Protein AF-A0AA52EG24-F1 (afdb_monomer_lite)

Sequence (144 aa):
MSFKIYRQRIKFSNLRLRGKILIAVNIPLSLFLVLCIVIVTNAEAMTHWMRDVALLIGMFIFILGGLGAYFVSRSIAVPLQYICETIDRLAQGKKLVDCLGQKRGDEIGEICQALQVLNDVTLKKQALYDEELEELQALHRICR

Structure (mmCIF, N/CA/C/O backbone):
data_AF-A0AA52EG24-F1
#
_entry.id   AF-A0AA52EG24-F1
#
loop_
_atom_site.group_PDB
_atom_site.id
_atom_site.type_symbol
_atom_site.label_atom_id
_atom_site.label_alt_id
_atom_site.label_comp_id
_atom_site.label_asym_id
_atom_site.label_entity_id
_atom_site.label_seq_id
_atom_site.pdbx_PDB_ins_code
_atom_site.Cartn_x
_atom_site.Cartn_y
_atom_site.Cartn_z
_atom_site.occupancy
_atom_site.B_iso_or_equiv
_atom_site.auth_seq_id
_atom_site.auth_comp_id
_atom_site.auth_asym_id
_atom_site.auth_atom_id
_atom_site.pdbx_PDB_model_num
ATOM 1 N N . MET A 1 1 ? 58.307 18.126 -88.781 1.00 54.84 1 MET A N 1
ATOM 2 C CA . MET A 1 1 ? 57.056 17.353 -88.569 1.00 54.84 1 MET A CA 1
ATOM 3 C C . MET A 1 1 ? 56.966 16.648 -87.197 1.00 54.84 1 MET A C 1
ATOM 5 O O . MET A 1 1 ? 55.883 16.208 -86.836 1.00 54.84 1 MET A O 1
ATOM 9 N N . SER A 1 2 ? 58.031 16.606 -86.376 1.00 53.78 2 SER A N 1
ATOM 10 C CA . SER A 1 2 ? 58.062 15.833 -85.110 1.00 53.78 2 SER A CA 1
ATOM 11 C C . SER A 1 2 ? 57.432 16.493 -83.869 1.00 53.78 2 SER A C 1
ATOM 13 O O . SER A 1 2 ? 57.040 15.792 -82.939 1.00 53.78 2 SER A O 1
ATOM 15 N N . PHE A 1 3 ? 57.267 17.821 -83.832 1.00 58.88 3 PHE A N 1
ATOM 16 C CA . PHE A 1 3 ? 56.798 18.523 -82.620 1.00 58.88 3 PHE A CA 1
ATOM 17 C C . PHE A 1 3 ? 55.305 18.292 -82.297 1.00 58.88 3 PHE A C 1
ATOM 19 O O . PHE A 1 3 ? 54.904 18.262 -81.132 1.00 58.88 3 PHE A O 1
ATOM 26 N N . LYS A 1 4 ? 54.464 18.066 -83.321 1.00 57.84 4 LYS A N 1
ATOM 27 C CA . LYS A 1 4 ? 53.015 17.815 -83.158 1.00 57.84 4 LYS A CA 1
ATOM 28 C C . LYS A 1 4 ? 52.725 16.481 -82.452 1.00 57.84 4 LYS A C 1
ATOM 30 O O . LYS A 1 4 ? 51.786 16.403 -81.661 1.00 57.84 4 LYS A O 1
ATOM 35 N N . ILE A 1 5 ? 53.559 15.466 -82.689 1.00 60.66 5 ILE A N 1
ATOM 36 C CA . ILE A 1 5 ? 53.405 14.110 -82.137 1.00 60.66 5 ILE A CA 1
ATOM 37 C C . ILE A 1 5 ? 53.703 14.099 -80.631 1.00 60.66 5 ILE A C 1
ATOM 39 O O . ILE A 1 5 ? 52.978 13.475 -79.856 1.00 60.66 5 ILE A O 1
ATOM 43 N N . TYR A 1 6 ? 54.721 14.844 -80.189 1.00 60.62 6 TYR A N 1
ATOM 44 C CA . TYR A 1 6 ? 55.077 14.922 -78.769 1.00 60.62 6 TYR A CA 1
ATOM 45 C C . TYR A 1 6 ? 53.984 15.626 -77.949 1.00 60.62 6 TYR A C 1
ATOM 47 O O . TYR A 1 6 ? 53.567 15.139 -76.896 1.00 60.62 6 TYR A O 1
ATOM 55 N N . ARG A 1 7 ? 53.428 16.723 -78.484 1.00 60.88 7 ARG A N 1
ATOM 56 C CA . ARG A 1 7 ? 52.338 17.475 -77.842 1.00 60.88 7 ARG A CA 1
ATOM 57 C C . ARG A 1 7 ? 51.046 16.658 -77.721 1.00 60.88 7 ARG A C 1
ATOM 59 O O . ARG A 1 7 ? 50.379 16.738 -76.690 1.00 60.88 7 ARG A O 1
ATOM 66 N N . GLN A 1 8 ? 50.704 15.852 -78.732 1.00 60.25 8 GLN A N 1
ATOM 67 C CA . GLN A 1 8 ? 49.558 14.935 -78.655 1.00 60.25 8 GLN A CA 1
ATOM 68 C C . GLN A 1 8 ? 49.756 13.858 -77.579 1.00 60.25 8 GLN A C 1
ATOM 70 O O . GLN A 1 8 ? 48.825 13.591 -76.818 1.00 60.25 8 GLN A O 1
ATOM 75 N N . ARG A 1 9 ? 50.965 13.289 -77.460 1.00 60.00 9 ARG A N 1
ATOM 76 C CA . ARG A 1 9 ? 51.268 12.235 -76.477 1.00 60.00 9 ARG A CA 1
ATOM 77 C C . ARG A 1 9 ? 51.206 12.742 -75.028 1.00 60.00 9 ARG A C 1
ATOM 79 O O . ARG A 1 9 ? 50.628 12.061 -74.186 1.00 60.00 9 ARG A O 1
ATOM 86 N N . ILE A 1 10 ? 51.707 13.954 -74.755 1.00 61.41 10 ILE A N 1
ATOM 87 C CA . ILE A 1 10 ? 51.620 14.608 -73.430 1.00 61.41 10 ILE A CA 1
ATOM 88 C C . ILE A 1 10 ? 50.165 14.939 -73.053 1.00 61.41 10 ILE A C 1
ATOM 90 O O . ILE A 1 10 ? 49.776 14.833 -71.888 1.00 61.41 10 ILE A O 1
ATOM 94 N N . LYS A 1 11 ? 49.333 15.336 -74.025 1.00 60.62 11 LYS A N 1
ATOM 95 C CA . LYS A 1 11 ? 47.909 15.621 -73.782 1.00 60.62 11 LYS A CA 1
ATOM 96 C C . LYS A 1 11 ? 47.129 14.333 -73.478 1.00 60.62 11 LYS A C 1
ATOM 98 O O . LYS A 1 11 ? 46.307 14.327 -72.566 1.00 60.62 11 LYS A O 1
ATOM 103 N N . PHE A 1 12 ? 47.441 13.236 -74.177 1.00 60.88 12 PHE A N 1
ATOM 104 C CA . PHE A 1 12 ? 46.858 11.910 -73.932 1.00 60.88 12 PHE A CA 1
ATOM 105 C C . PHE A 1 12 ? 47.292 11.302 -72.590 1.00 60.88 12 PHE A C 1
ATOM 107 O O . PHE A 1 12 ? 46.459 10.732 -71.886 1.00 60.88 12 PHE A O 1
ATOM 114 N N . SER A 1 13 ? 48.567 11.438 -72.204 1.00 63.53 13 SER A N 1
ATOM 115 C CA . SER A 1 13 ? 49.063 10.924 -70.920 1.00 63.53 13 SER A CA 1
ATOM 116 C C . SER A 1 13 ? 48.457 11.672 -69.731 1.00 63.53 13 SER A C 1
ATOM 118 O O . SER A 1 13 ? 48.005 11.026 -68.789 1.00 63.53 13 SER A O 1
ATOM 120 N N . ASN A 1 14 ? 48.343 13.004 -69.805 1.00 66.38 14 ASN A N 1
ATOM 121 C CA . ASN A 1 14 ? 47.664 13.807 -68.783 1.00 66.38 14 ASN A CA 1
ATOM 122 C C . ASN A 1 14 ? 46.173 13.470 -68.659 1.00 66.38 14 ASN A C 1
ATOM 124 O O . ASN A 1 14 ? 45.652 13.426 -67.547 1.00 66.38 14 ASN A O 1
ATOM 128 N N . LEU A 1 15 ? 45.480 13.202 -69.772 1.00 71.50 15 LEU A N 1
ATOM 129 C CA . LEU A 1 15 ? 44.062 12.830 -69.745 1.00 71.50 15 LEU A CA 1
ATOM 130 C C . LEU A 1 15 ? 43.848 11.452 -69.091 1.00 71.50 15 LEU A C 1
ATOM 132 O O . LEU A 1 15 ? 42.946 11.287 -68.272 1.00 71.50 15 LEU A O 1
ATOM 136 N N . ARG A 1 16 ? 44.733 10.486 -69.373 1.00 73.19 16 ARG A N 1
ATOM 137 C CA . ARG A 1 16 ? 44.738 9.161 -68.724 1.00 73.19 16 ARG A CA 1
ATOM 138 C C . ARG A 1 16 ? 45.104 9.238 -67.239 1.00 73.19 16 ARG A C 1
ATOM 140 O O . ARG A 1 16 ? 44.526 8.511 -66.437 1.00 73.19 16 ARG A O 1
ATOM 147 N N . LEU A 1 17 ? 46.050 10.106 -66.876 1.00 76.44 17 LEU A N 1
ATOM 148 C CA . LEU A 1 17 ? 46.485 10.314 -65.493 1.00 76.44 17 LEU A CA 1
ATOM 149 C C . LEU A 1 17 ? 45.386 10.992 -64.663 1.00 76.44 17 LEU A C 1
ATOM 151 O O . LEU A 1 17 ? 45.087 10.532 -63.566 1.00 76.44 17 LEU A O 1
ATOM 155 N N . ARG A 1 18 ? 44.710 12.003 -65.224 1.00 75.44 18 ARG A N 1
ATOM 156 C CA . ARG A 1 18 ? 43.539 12.647 -64.608 1.00 75.44 18 ARG A CA 1
ATOM 157 C C . ARG A 1 18 ? 42.386 11.674 -64.386 1.00 75.44 18 ARG A C 1
ATOM 159 O O . ARG A 1 18 ? 41.823 11.678 -63.301 1.00 75.44 18 ARG A O 1
ATOM 166 N N . GLY A 1 19 ? 42.082 10.809 -65.356 1.00 77.75 19 GLY A N 1
ATOM 167 C CA . GLY A 1 19 ? 41.065 9.765 -65.189 1.00 77.75 19 GLY A CA 1
ATOM 168 C C . GLY A 1 19 ? 41.405 8.778 -64.068 1.00 77.75 19 GLY A C 1
ATOM 169 O O . GLY A 1 19 ? 40.556 8.476 -63.237 1.00 77.75 19 GLY A O 1
ATOM 170 N N . LYS A 1 20 ? 42.666 8.332 -63.981 1.00 77.81 20 LYS A N 1
ATOM 171 C CA . LYS A 1 20 ? 43.121 7.439 -62.902 1.00 77.81 20 LYS A CA 1
ATOM 172 C C . LYS A 1 20 ? 43.068 8.098 -61.524 1.00 77.81 20 LYS A C 1
ATOM 174 O O . LYS A 1 20 ? 42.638 7.446 -60.584 1.00 77.81 20 LYS A O 1
ATOM 179 N N . ILE A 1 21 ? 43.458 9.369 -61.408 1.00 79.06 21 ILE A N 1
ATOM 180 C CA . ILE A 1 21 ? 43.386 10.126 -60.146 1.00 79.06 21 ILE A CA 1
ATOM 181 C C . ILE A 1 21 ? 41.926 10.350 -59.736 1.00 79.06 21 ILE A C 1
ATOM 183 O O . ILE A 1 21 ? 41.581 10.133 -58.579 1.00 79.06 21 ILE A O 1
ATOM 187 N N . LEU A 1 22 ? 41.057 10.721 -60.683 1.00 78.12 22 LEU A N 1
ATOM 188 C CA . LEU A 1 22 ? 39.632 10.926 -60.423 1.00 78.12 22 LEU A CA 1
ATOM 189 C C . LEU A 1 22 ? 38.983 9.647 -59.877 1.00 78.12 22 LEU A C 1
ATOM 191 O O . LEU A 1 22 ? 38.264 9.696 -58.887 1.00 78.12 22 LEU A O 1
ATOM 195 N N . ILE A 1 23 ? 39.294 8.496 -60.478 1.00 82.94 23 ILE A N 1
ATOM 196 C CA . ILE A 1 23 ? 38.816 7.184 -60.027 1.00 82.94 23 ILE A CA 1
ATOM 197 C C . ILE A 1 23 ? 39.427 6.819 -58.664 1.00 82.94 23 ILE A C 1
ATOM 199 O O . ILE A 1 23 ? 38.702 6.414 -57.760 1.00 82.94 23 ILE A O 1
ATOM 203 N N . ALA A 1 24 ? 40.738 7.009 -58.490 1.00 83.00 24 ALA A N 1
ATOM 204 C CA . ALA A 1 24 ? 41.454 6.670 -57.260 1.00 83.00 24 ALA A CA 1
ATOM 205 C C . ALA A 1 24 ? 41.027 7.503 -56.044 1.00 83.00 24 ALA A C 1
ATOM 207 O O . ALA A 1 24 ? 41.223 7.047 -54.927 1.00 83.00 24 ALA A O 1
ATOM 208 N N . VAL A 1 25 ? 40.449 8.691 -56.242 1.00 89.12 25 VAL A N 1
ATOM 209 C CA . VAL A 1 25 ? 39.914 9.533 -55.158 1.00 89.12 25 VAL A CA 1
ATOM 210 C C . VAL A 1 25 ? 38.408 9.331 -54.985 1.00 89.12 25 VAL A C 1
ATOM 212 O O . VAL A 1 25 ? 37.933 9.190 -53.862 1.00 89.12 25 VAL A O 1
ATOM 215 N N . ASN A 1 26 ? 37.643 9.269 -56.079 1.00 86.06 26 ASN A N 1
ATOM 216 C CA . ASN A 1 26 ? 36.185 9.177 -56.008 1.00 86.06 26 ASN A CA 1
ATOM 217 C C . ASN A 1 26 ? 35.700 7.804 -55.516 1.00 86.06 26 ASN A C 1
ATOM 219 O O . ASN A 1 26 ? 34.743 7.735 -54.750 1.00 86.06 26 ASN A O 1
ATOM 223 N N . ILE A 1 27 ? 36.373 6.711 -55.906 1.00 88.75 27 ILE A N 1
ATOM 224 C CA . ILE A 1 27 ? 36.023 5.364 -55.430 1.00 88.75 27 ILE A CA 1
ATOM 225 C C . ILE A 1 27 ? 36.149 5.258 -53.902 1.00 88.75 27 ILE A C 1
ATOM 227 O O . ILE A 1 27 ? 35.134 4.955 -53.275 1.00 88.75 27 ILE A O 1
ATOM 231 N N . PRO A 1 28 ? 37.308 5.526 -53.265 1.00 92.75 28 PRO A N 1
ATOM 232 C CA . PRO A 1 28 ? 37.407 5.395 -51.814 1.00 92.75 28 PRO A CA 1
ATOM 233 C C . PRO A 1 28 ? 36.518 6.397 -51.080 1.00 92.75 28 PRO A C 1
ATOM 235 O O . PRO A 1 28 ? 35.950 6.039 -50.054 1.00 92.75 28 PRO A O 1
ATOM 238 N N . LEU A 1 29 ? 36.335 7.612 -51.612 1.00 91.25 29 LEU A N 1
ATOM 239 C CA . LEU A 1 29 ? 35.447 8.600 -51.003 1.00 91.25 29 LEU A CA 1
ATOM 240 C C . LEU A 1 29 ? 33.991 8.122 -51.010 1.00 91.25 29 LEU A C 1
ATOM 242 O O . LEU A 1 29 ? 33.334 8.178 -49.977 1.00 91.25 29 LEU A O 1
ATOM 246 N N . SER A 1 30 ? 33.499 7.603 -52.140 1.00 88.88 30 SER A N 1
ATOM 247 C CA . SER A 1 30 ? 32.136 7.064 -52.239 1.00 88.88 30 SER A CA 1
ATOM 248 C C . SER A 1 30 ? 31.928 5.837 -51.345 1.00 88.88 30 SER A C 1
ATOM 250 O O . SER A 1 30 ? 30.898 5.728 -50.686 1.00 88.88 30 SER A O 1
ATOM 252 N N . LEU A 1 31 ? 32.928 4.955 -51.255 1.00 91.50 31 LEU A N 1
ATOM 253 C CA . LEU A 1 31 ? 32.876 3.750 -50.428 1.00 91.50 31 LEU A CA 1
ATOM 254 C C . LEU A 1 31 ? 32.885 4.099 -48.934 1.00 91.50 31 LEU A C 1
ATOM 256 O O . LEU A 1 31 ? 32.105 3.538 -48.168 1.00 91.50 31 LEU A O 1
ATOM 260 N N . PHE A 1 32 ? 33.699 5.079 -48.536 1.00 92.38 32 PHE A N 1
ATOM 261 C CA . PHE A 1 32 ? 33.693 5.640 -47.186 1.00 92.38 32 PHE A CA 1
ATOM 262 C C . PHE A 1 32 ? 32.342 6.280 -46.843 1.00 92.38 32 PHE A C 1
ATOM 264 O O . PHE A 1 32 ? 31.811 6.045 -45.763 1.00 92.38 32 PHE A O 1
ATOM 271 N N . LEU A 1 33 ? 31.746 7.026 -47.776 1.00 92.19 33 LEU A N 1
ATOM 272 C CA . LEU A 1 33 ? 30.448 7.675 -47.580 1.00 92.19 33 LEU A CA 1
ATOM 273 C C . LEU A 1 33 ? 29.328 6.643 -47.367 1.00 92.19 33 LEU A C 1
ATOM 275 O O . LEU A 1 33 ? 28.546 6.768 -46.426 1.00 92.19 33 LEU A O 1
ATOM 279 N N . VAL A 1 34 ? 29.294 5.584 -48.183 1.00 92.94 34 VAL A N 1
ATOM 280 C CA . VAL A 1 34 ? 28.346 4.468 -48.017 1.00 92.94 34 VAL A CA 1
ATOM 281 C C . VAL A 1 34 ? 28.561 3.764 -46.677 1.00 92.94 34 VAL A C 1
ATOM 283 O O . VAL A 1 34 ? 27.594 3.524 -45.957 1.00 92.94 34 VAL A O 1
ATOM 286 N N . LEU A 1 35 ? 29.814 3.486 -46.305 1.00 90.44 35 LEU A N 1
ATOM 287 C CA . LEU A 1 35 ? 30.141 2.880 -45.014 1.00 90.44 35 LEU A CA 1
ATOM 288 C C . LEU A 1 35 ? 29.661 3.752 -43.842 1.00 90.44 35 LEU A C 1
ATOM 290 O O . LEU A 1 35 ? 29.038 3.234 -42.919 1.00 90.44 35 LEU A O 1
ATOM 294 N N . CYS A 1 36 ? 29.889 5.067 -43.891 1.00 88.12 36 CYS A N 1
ATOM 295 C CA . CYS A 1 36 ? 29.414 6.004 -42.873 1.00 88.12 36 CYS A CA 1
ATOM 296 C C . CYS A 1 36 ? 27.886 5.994 -42.742 1.00 88.12 36 CYS A C 1
ATOM 298 O O . CYS A 1 36 ? 27.383 5.923 -41.624 1.00 88.12 36 CYS A O 1
ATOM 300 N N . ILE A 1 37 ? 27.147 6.017 -43.857 1.00 88.50 37 ILE A N 1
ATOM 301 C CA . ILE A 1 37 ? 25.675 5.961 -43.838 1.00 88.50 37 ILE A CA 1
ATOM 302 C C . ILE A 1 37 ? 25.194 4.654 -43.193 1.00 88.50 37 ILE A C 1
ATOM 304 O O . ILE A 1 37 ? 24.307 4.673 -42.338 1.00 88.50 37 ILE A O 1
ATOM 308 N N . VAL A 1 38 ? 25.800 3.520 -43.555 1.00 87.12 38 VAL A N 1
ATOM 309 C CA . VAL A 1 38 ? 25.463 2.213 -42.969 1.00 87.12 38 VAL A CA 1
ATOM 310 C C . VAL A 1 38 ? 25.752 2.196 -41.465 1.00 87.12 38 VAL A C 1
ATOM 312 O O . VAL A 1 38 ? 24.930 1.717 -40.691 1.00 87.12 38 VAL A O 1
ATOM 315 N N . ILE A 1 39 ? 26.880 2.743 -41.011 1.00 84.25 39 ILE A N 1
ATOM 316 C CA . ILE A 1 39 ? 27.214 2.780 -39.578 1.00 84.25 39 ILE A CA 1
ATOM 317 C C . ILE A 1 39 ? 26.214 3.647 -38.794 1.00 84.25 39 ILE A C 1
ATOM 319 O O . ILE A 1 39 ? 25.713 3.207 -37.760 1.00 84.25 39 ILE A O 1
ATOM 323 N N . VAL A 1 40 ? 25.893 4.848 -39.289 1.00 84.38 40 VAL A N 1
ATOM 324 C CA . VAL A 1 40 ? 24.986 5.790 -38.605 1.00 84.38 40 VAL A CA 1
ATOM 325 C C . VAL A 1 40 ? 23.560 5.236 -38.521 1.00 84.38 40 VAL A C 1
ATOM 327 O O . VAL A 1 40 ? 22.965 5.242 -37.447 1.00 84.38 40 VAL A O 1
ATOM 330 N N . THR A 1 41 ? 23.033 4.676 -39.613 1.00 81.00 41 THR A N 1
ATOM 331 C CA . THR A 1 41 ? 21.670 4.107 -39.641 1.00 81.00 41 THR A CA 1
ATOM 332 C C . THR A 1 41 ? 21.492 2.927 -38.680 1.00 81.00 41 THR A C 1
ATOM 334 O O . THR A 1 41 ? 20.476 2.837 -37.991 1.00 81.00 41 THR A O 1
ATOM 337 N N . ASN A 1 42 ? 22.491 2.043 -38.577 1.00 77.62 42 ASN A N 1
ATOM 338 C CA . ASN A 1 42 ? 22.461 0.924 -37.630 1.00 77.62 42 ASN A CA 1
ATOM 339 C C . ASN A 1 42 ? 22.528 1.392 -36.167 1.00 77.62 42 ASN A C 1
ATOM 341 O O . ASN A 1 42 ? 21.889 0.793 -35.299 1.00 77.62 42 ASN A O 1
ATOM 345 N N . ALA A 1 43 ? 23.285 2.458 -35.890 1.00 75.50 43 ALA A N 1
ATOM 346 C CA . ALA A 1 43 ? 23.394 3.024 -34.550 1.00 75.50 43 ALA A CA 1
ATOM 347 C C . ALA A 1 43 ? 22.065 3.637 -34.077 1.00 75.50 43 ALA A C 1
ATOM 349 O O . ALA A 1 43 ? 21.628 3.362 -32.959 1.00 75.50 43 ALA A O 1
ATOM 350 N N . GLU A 1 44 ? 21.385 4.404 -34.933 1.00 74.31 44 GLU A N 1
ATOM 351 C CA . GLU A 1 44 ? 20.083 5.000 -34.603 1.00 74.31 44 GLU A CA 1
ATOM 352 C C . GLU A 1 44 ? 19.018 3.926 -34.367 1.00 74.31 44 GLU A C 1
ATOM 354 O O . GLU A 1 44 ? 18.359 3.927 -33.322 1.00 74.31 44 GLU A O 1
ATOM 359 N N . ALA A 1 45 ? 18.911 2.944 -35.270 1.00 71.25 45 ALA A N 1
ATOM 360 C CA . ALA A 1 45 ? 17.966 1.840 -35.126 1.00 71.25 45 ALA A CA 1
ATOM 361 C C . ALA A 1 45 ? 18.129 1.120 -33.777 1.00 71.25 45 ALA A C 1
ATOM 363 O O . ALA A 1 45 ? 17.143 0.899 -33.074 1.00 71.25 45 ALA A O 1
ATOM 364 N N . MET A 1 46 ? 19.368 0.825 -33.371 1.00 71.62 46 MET A N 1
ATOM 365 C CA . MET A 1 46 ? 19.660 0.171 -32.092 1.00 71.62 46 MET A CA 1
ATOM 366 C C . MET A 1 46 ? 19.146 0.985 -30.894 1.00 71.62 46 MET A C 1
ATOM 368 O O . MET A 1 46 ? 18.549 0.428 -29.972 1.00 71.62 46 MET A O 1
ATOM 372 N N . THR A 1 47 ? 19.322 2.309 -30.914 1.00 77.25 47 THR A N 1
ATOM 373 C CA . THR A 1 47 ? 18.890 3.166 -29.798 1.00 77.25 47 THR A CA 1
ATOM 374 C C . THR A 1 47 ? 17.373 3.239 -29.639 1.00 77.25 47 THR A C 1
ATOM 376 O O . THR A 1 47 ? 16.885 3.228 -28.508 1.00 77.25 47 THR A O 1
ATOM 379 N N . HIS A 1 48 ? 16.616 3.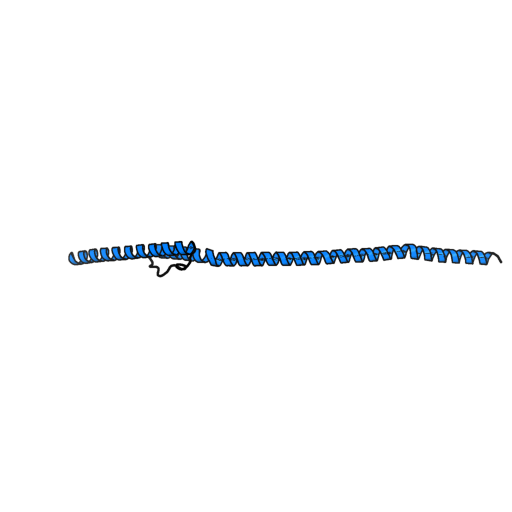255 -30.739 1.00 79.25 48 HIS A N 1
ATOM 380 C CA . HIS A 1 48 ? 15.153 3.279 -30.684 1.00 79.25 48 HIS A CA 1
ATOM 381 C C . HIS A 1 48 ? 14.584 1.989 -30.082 1.00 79.25 48 HIS A C 1
ATOM 383 O O . HIS A 1 48 ? 13.772 2.059 -29.160 1.00 79.25 48 HIS A O 1
ATOM 389 N N . TRP A 1 49 ? 15.089 0.822 -30.498 1.00 80.94 49 TRP A N 1
ATOM 390 C CA . TRP A 1 49 ? 14.666 -0.465 -29.934 1.00 80.94 49 TRP A CA 1
ATOM 391 C C . TRP A 1 49 ? 14.973 -0.577 -28.439 1.00 80.94 49 TRP A C 1
ATOM 393 O O . TRP A 1 49 ? 14.117 -0.995 -27.661 1.00 80.94 49 TRP A O 1
ATOM 403 N N . MET A 1 50 ? 16.172 -0.164 -28.017 1.00 84.38 50 MET A N 1
ATOM 404 C CA . MET A 1 50 ? 16.552 -0.187 -26.601 1.00 84.38 50 MET A CA 1
ATOM 405 C C . MET A 1 50 ? 15.683 0.755 -25.763 1.00 84.38 50 MET A C 1
ATOM 407 O O . MET A 1 50 ? 15.264 0.387 -24.664 1.00 84.38 50 MET A O 1
ATOM 411 N N . ARG A 1 51 ? 15.379 1.952 -26.282 1.00 88.56 51 ARG A N 1
ATOM 412 C CA . ARG A 1 51 ? 14.510 2.923 -25.607 1.00 88.56 51 ARG A CA 1
ATOM 413 C C . ARG A 1 51 ? 13.094 2.384 -25.443 1.00 88.56 51 ARG A C 1
ATOM 415 O O . ARG A 1 51 ? 12.547 2.458 -24.347 1.00 88.56 51 ARG A O 1
ATOM 422 N N . ASP A 1 52 ? 12.510 1.846 -26.506 1.00 88.44 52 ASP A N 1
ATOM 423 C CA . ASP A 1 52 ? 11.117 1.404 -26.489 1.00 88.44 52 ASP A CA 1
ATOM 424 C C . ASP A 1 52 ? 10.943 0.168 -25.589 1.00 88.44 52 ASP A C 1
ATOM 426 O O . ASP A 1 52 ? 9.996 0.105 -24.804 1.00 88.44 52 ASP A O 1
ATOM 430 N N . VAL A 1 53 ? 11.913 -0.757 -25.585 1.00 92.62 53 VAL A N 1
ATOM 431 C CA . VAL A 1 53 ? 11.941 -1.883 -24.634 1.00 92.62 53 VAL A CA 1
ATOM 432 C C . VAL A 1 53 ? 12.089 -1.395 -23.190 1.00 92.62 53 VAL A C 1
ATOM 434 O O . VAL A 1 53 ? 11.360 -1.860 -22.314 1.00 92.62 53 VAL A O 1
ATOM 437 N N . ALA A 1 54 ? 12.980 -0.435 -22.922 1.00 93.62 54 ALA A N 1
ATOM 438 C CA . ALA A 1 54 ? 13.145 0.126 -21.581 1.00 93.62 54 ALA A CA 1
ATOM 439 C C . ALA A 1 54 ? 11.866 0.822 -21.081 1.00 93.62 54 ALA A C 1
ATOM 441 O O . ALA A 1 54 ? 11.489 0.651 -19.921 1.00 93.62 54 ALA A O 1
ATOM 442 N N . LEU A 1 55 ? 11.167 1.557 -21.954 1.00 96.00 55 LEU A N 1
ATOM 443 C CA . LEU A 1 55 ? 9.885 2.188 -21.633 1.00 96.00 55 LEU A CA 1
ATOM 444 C C . LEU A 1 55 ? 8.793 1.154 -21.349 1.00 96.00 55 LEU A C 1
ATOM 446 O O . LEU A 1 55 ? 8.055 1.313 -20.379 1.00 96.00 55 LEU A O 1
ATOM 450 N N . LEU A 1 56 ? 8.713 0.080 -22.139 1.00 96.31 56 LEU A N 1
ATOM 451 C CA . LEU A 1 56 ? 7.755 -1.004 -21.905 1.00 96.31 56 LEU A CA 1
ATOM 452 C C . LEU A 1 56 ? 8.005 -1.705 -20.567 1.00 96.31 56 LEU A C 1
ATOM 454 O O . LEU A 1 56 ? 7.063 -1.921 -19.806 1.00 96.31 56 LEU A O 1
ATOM 458 N N . ILE A 1 57 ? 9.265 -2.009 -20.246 1.00 97.31 57 ILE A N 1
ATOM 459 C CA . ILE A 1 57 ? 9.635 -2.613 -18.958 1.00 97.31 57 ILE A CA 1
ATOM 460 C C . ILE A 1 57 ? 9.305 -1.658 -17.805 1.00 97.31 57 ILE A C 1
ATOM 462 O O . ILE A 1 57 ? 8.691 -2.071 -16.821 1.00 97.31 57 ILE A O 1
ATOM 466 N N . GLY A 1 58 ? 9.664 -0.378 -17.929 1.00 96.81 58 GLY A N 1
ATOM 467 C CA . GLY A 1 58 ? 9.364 0.632 -16.914 1.00 96.81 58 GLY A CA 1
ATOM 468 C C . GLY A 1 58 ? 7.861 0.788 -16.676 1.00 96.81 58 GLY A C 1
ATOM 469 O O . GLY A 1 58 ? 7.412 0.778 -15.530 1.00 96.81 58 GLY A O 1
ATOM 470 N N . MET A 1 59 ? 7.072 0.855 -17.750 1.00 97.69 59 MET A N 1
ATOM 471 C CA . MET A 1 59 ? 5.612 0.922 -17.681 1.00 97.69 59 MET A CA 1
ATOM 472 C C . MET A 1 59 ? 5.023 -0.330 -17.026 1.00 97.69 59 MET A C 1
ATOM 474 O O . MET A 1 59 ? 4.142 -0.221 -16.175 1.00 97.69 59 MET A O 1
ATOM 478 N N . PHE A 1 60 ? 5.532 -1.513 -17.372 1.00 97.44 60 PHE A N 1
ATOM 479 C CA . PHE A 1 60 ? 5.095 -2.771 -16.778 1.00 97.44 60 PHE A CA 1
ATOM 480 C C . PHE A 1 60 ? 5.349 -2.811 -15.265 1.00 97.44 60 PHE A C 1
ATOM 482 O O . PHE A 1 60 ? 4.432 -3.101 -14.496 1.00 97.44 60 PHE A O 1
ATOM 489 N N . ILE A 1 61 ? 6.556 -2.443 -14.822 1.00 98.00 61 ILE A N 1
ATOM 490 C CA . ILE A 1 61 ? 6.902 -2.372 -13.394 1.00 98.00 61 ILE A CA 1
ATOM 491 C C . ILE A 1 61 ? 6.024 -1.345 -12.674 1.00 98.00 61 ILE A C 1
ATOM 493 O O . ILE A 1 61 ? 5.535 -1.622 -11.580 1.00 98.00 61 ILE A O 1
ATOM 497 N N . PHE A 1 62 ? 5.787 -0.182 -13.283 1.00 97.50 62 PHE A N 1
ATOM 498 C CA . PHE A 1 62 ? 4.945 0.858 -12.695 1.00 97.50 62 PHE A CA 1
ATOM 499 C C . PHE A 1 62 ? 3.501 0.382 -12.495 1.00 97.50 62 PHE A C 1
ATOM 501 O O . PHE A 1 62 ? 2.931 0.573 -11.421 1.00 97.50 62 PHE A O 1
ATOM 508 N N . ILE A 1 63 ? 2.926 -0.291 -13.496 1.00 97.69 63 ILE A N 1
ATOM 509 C CA . ILE A 1 63 ? 1.575 -0.859 -13.409 1.00 97.69 63 ILE A CA 1
ATOM 510 C C . ILE A 1 63 ? 1.513 -1.934 -12.324 1.00 97.69 63 ILE A C 1
ATOM 512 O O . ILE A 1 63 ? 0.604 -1.902 -11.497 1.00 97.69 63 ILE A O 1
ATOM 516 N N . LEU A 1 64 ? 2.476 -2.860 -12.286 1.00 97.19 64 LEU A N 1
ATOM 517 C CA . LEU A 1 64 ? 2.510 -3.906 -11.262 1.00 97.19 64 LEU A CA 1
ATOM 518 C C . LEU A 1 64 ? 2.672 -3.330 -9.853 1.00 97.19 64 LEU A C 1
ATOM 520 O O . LEU A 1 64 ? 1.967 -3.752 -8.938 1.00 97.19 64 LEU A O 1
ATOM 524 N N . GLY A 1 65 ? 3.554 -2.345 -9.682 1.00 97.06 65 GLY A N 1
ATOM 525 C CA . GLY A 1 65 ? 3.747 -1.652 -8.411 1.00 97.06 65 GLY A CA 1
ATOM 526 C C . GLY A 1 65 ? 2.486 -0.914 -7.964 1.00 97.06 65 GLY A C 1
ATOM 527 O O . GLY A 1 65 ? 2.064 -1.055 -6.817 1.00 97.06 65 GLY A O 1
ATOM 528 N N . GLY A 1 66 ? 1.8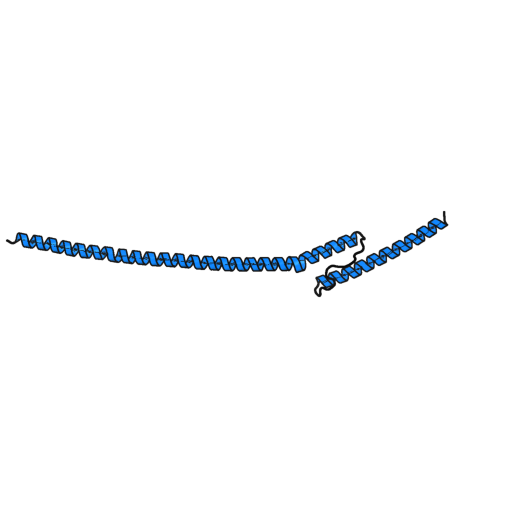38 -0.188 -8.879 1.00 96.50 66 GLY A N 1
ATOM 529 C CA . GLY A 1 66 ? 0.577 0.503 -8.612 1.00 96.50 66 GLY A CA 1
ATOM 530 C C . GLY A 1 66 ? -0.556 -0.458 -8.252 1.00 96.50 66 GLY A C 1
ATOM 531 O O . GLY A 1 66 ? -1.291 -0.214 -7.295 1.00 96.50 66 GLY A O 1
ATOM 532 N N . LEU A 1 67 ? -0.665 -1.583 -8.963 1.00 96.69 67 LEU A N 1
ATOM 533 C CA . LEU A 1 67 ? -1.664 -2.610 -8.684 1.00 96.69 67 LEU A CA 1
ATOM 534 C C . LEU A 1 67 ? -1.412 -3.269 -7.321 1.00 96.69 67 LEU A C 1
ATOM 536 O O . LEU A 1 67 ? -2.340 -3.391 -6.524 1.00 96.69 67 LEU A O 1
ATOM 540 N N . GLY A 1 68 ? -0.161 -3.623 -7.015 1.00 96.19 68 GLY A N 1
ATOM 541 C CA . GLY A 1 68 ? 0.226 -4.164 -5.711 1.00 96.19 68 GLY A CA 1
ATOM 542 C C . GLY A 1 68 ? -0.089 -3.201 -4.565 1.00 96.19 68 GLY A C 1
ATOM 543 O O . GLY A 1 68 ? -0.725 -3.592 -3.586 1.00 96.19 68 GLY A O 1
ATOM 544 N N . ALA A 1 69 ? 0.267 -1.922 -4.713 1.00 94.81 69 ALA A N 1
ATOM 545 C CA . ALA A 1 69 ? -0.053 -0.886 -3.733 1.00 94.81 69 ALA A CA 1
ATOM 546 C C . ALA A 1 69 ? -1.570 -0.722 -3.539 1.00 94.81 69 ALA A C 1
ATOM 548 O O . ALA A 1 69 ? -2.046 -0.634 -2.405 1.00 94.81 69 ALA A O 1
ATOM 549 N N . TYR A 1 70 ? -2.342 -0.739 -4.629 1.00 95.88 70 TYR A N 1
ATOM 550 C CA . TYR A 1 70 ? -3.802 -0.683 -4.580 1.00 95.88 70 TYR A CA 1
ATOM 551 C C . TYR A 1 70 ? -4.398 -1.878 -3.820 1.00 95.88 70 TYR A C 1
ATOM 553 O O . TYR A 1 70 ? -5.246 -1.693 -2.942 1.00 95.88 70 TYR A O 1
ATOM 561 N N . PHE A 1 71 ? -3.922 -3.095 -4.100 1.00 95.31 71 PHE A N 1
ATOM 562 C CA . PHE A 1 71 ? -4.374 -4.304 -3.410 1.00 95.31 71 PHE A CA 1
ATOM 563 C C . PHE A 1 71 ? -4.048 -4.279 -1.918 1.00 95.31 71 PHE A C 1
ATOM 565 O O . PHE A 1 71 ? -4.936 -4.561 -1.114 1.00 95.31 71 PHE A O 1
ATOM 572 N N . VAL A 1 72 ? -2.821 -3.917 -1.535 1.00 93.06 72 VAL A N 1
ATOM 573 C CA . VAL A 1 72 ? -2.411 -3.842 -0.122 1.00 93.06 72 VAL A CA 1
ATOM 574 C C . VAL A 1 72 ? -3.220 -2.783 0.623 1.00 93.06 72 VAL A C 1
ATOM 576 O O . VAL A 1 72 ? -3.755 -3.058 1.700 1.00 93.06 72 VAL A O 1
ATOM 579 N N . SER A 1 73 ? -3.372 -1.598 0.030 1.00 91.81 73 SER A N 1
ATOM 580 C CA . SER A 1 73 ? -4.145 -0.509 0.627 1.00 91.81 73 SER A CA 1
ATOM 581 C C . SER A 1 73 ? -5.585 -0.944 0.913 1.00 91.81 73 SER A C 1
ATOM 583 O O . SER A 1 73 ? -6.067 -0.829 2.041 1.00 91.81 73 SER A O 1
ATOM 585 N N . ARG A 1 74 ? -6.259 -1.549 -0.072 1.00 91.12 74 ARG A N 1
ATOM 586 C CA . ARG A 1 74 ? -7.663 -1.948 0.076 1.00 91.12 74 ARG A CA 1
ATOM 587 C C . ARG A 1 74 ? -7.860 -3.198 0.938 1.00 91.12 74 ARG A C 1
ATOM 589 O O . ARG A 1 74 ? -8.869 -3.300 1.629 1.00 91.12 74 ARG A O 1
ATOM 596 N N . SER A 1 75 ? -6.936 -4.154 0.882 1.00 87.88 75 SER A N 1
ATOM 597 C CA . SER A 1 75 ? -7.110 -5.460 1.538 1.00 87.88 75 SER A CA 1
ATOM 598 C C . SER A 1 75 ? -6.652 -5.464 2.993 1.00 87.88 75 SER A C 1
ATOM 600 O O . SER A 1 75 ? -7.160 -6.277 3.769 1.00 87.88 75 SER A O 1
ATOM 602 N N . ILE A 1 76 ? -5.721 -4.570 3.354 1.00 90.69 76 ILE A N 1
ATOM 603 C CA . ILE A 1 76 ? -5.079 -4.528 4.674 1.00 90.69 76 ILE A CA 1
ATOM 604 C C . ILE A 1 76 ? -5.246 -3.151 5.322 1.00 90.69 76 ILE A C 1
ATOM 606 O O . ILE A 1 76 ? -5.872 -3.055 6.375 1.00 90.69 76 ILE A O 1
ATOM 610 N N . ALA A 1 77 ? -4.726 -2.085 4.703 1.00 92.31 77 ALA A N 1
ATOM 611 C CA . ALA A 1 77 ? -4.640 -0.776 5.361 1.00 92.31 77 ALA A CA 1
ATOM 612 C C . ALA A 1 77 ? -6.021 -0.198 5.712 1.00 92.31 77 ALA A C 1
ATOM 614 O O . ALA A 1 77 ? -6.240 0.238 6.840 1.00 92.31 77 ALA A O 1
ATOM 615 N N . VAL A 1 78 ? -6.966 -0.257 4.770 1.00 90.69 78 VAL A N 1
ATOM 616 C CA . VAL A 1 78 ? -8.339 0.225 4.974 1.00 90.69 78 VAL A CA 1
ATOM 617 C C . VAL A 1 78 ? -9.061 -0.555 6.094 1.00 90.69 78 VAL A C 1
ATOM 619 O O . VAL A 1 78 ? -9.545 0.081 7.028 1.00 90.69 78 VAL A O 1
ATOM 622 N N . PRO A 1 79 ? -9.112 -1.903 6.089 1.00 88.50 79 PRO A N 1
ATOM 623 C CA . PRO A 1 79 ? -9.677 -2.677 7.201 1.00 88.50 79 PRO A CA 1
ATOM 624 C C . PRO A 1 79 ? -9.031 -2.400 8.562 1.00 88.50 79 PRO A C 1
ATOM 626 O O . PRO A 1 79 ? -9.744 -2.294 9.557 1.00 88.50 79 PRO A O 1
ATOM 629 N N . LEU A 1 80 ? -7.704 -2.249 8.617 1.00 90.50 80 LEU A N 1
ATOM 630 C CA . LEU A 1 80 ? -7.010 -1.923 9.866 1.00 90.50 80 LEU A CA 1
ATOM 631 C C . LEU A 1 80 ? -7.444 -0.565 10.417 1.00 90.50 80 LEU A C 1
ATOM 633 O O . LEU A 1 80 ? -7.699 -0.446 11.613 1.00 90.50 80 LEU A O 1
ATOM 637 N N . GLN A 1 81 ? -7.587 0.439 9.551 1.00 90.88 81 GLN A N 1
ATOM 638 C CA . GLN A 1 81 ? -8.073 1.752 9.961 1.00 90.88 81 GLN A CA 1
ATOM 639 C C . GLN A 1 81 ? -9.488 1.669 10.552 1.00 90.88 81 GLN A C 1
ATOM 641 O O . GLN A 1 81 ? -9.737 2.232 11.616 1.00 90.88 81 GLN A O 1
ATOM 646 N N . TYR A 1 82 ? -10.385 0.895 9.932 1.00 88.50 82 TYR A N 1
ATOM 647 C CA . TYR A 1 82 ? -11.730 0.674 10.471 1.00 88.50 82 TYR A CA 1
ATOM 648 C C . TYR A 1 82 ? -11.726 -0.024 11.835 1.00 88.50 82 TYR A C 1
ATOM 650 O O . TYR A 1 82 ? -12.531 0.328 12.699 1.00 88.50 82 TYR A O 1
ATOM 658 N N . ILE A 1 83 ? -10.838 -0.998 12.054 1.00 89.94 83 ILE A N 1
ATOM 659 C CA . ILE A 1 83 ? -10.704 -1.663 13.359 1.00 89.94 83 ILE A CA 1
ATOM 660 C C . ILE A 1 83 ? -10.247 -0.657 14.421 1.00 89.94 83 ILE A C 1
ATOM 662 O O . ILE A 1 83 ? -10.851 -0.601 15.493 1.00 89.94 83 ILE A O 1
ATOM 666 N N . CYS A 1 84 ? -9.251 0.181 14.119 1.00 90.50 84 CYS A N 1
ATOM 667 C CA . CYS A 1 84 ? -8.800 1.234 15.032 1.00 90.50 84 CYS A CA 1
ATOM 668 C C . CYS A 1 84 ? -9.935 2.207 15.389 1.00 90.50 84 CYS A C 1
ATOM 670 O O . CYS A 1 84 ? -10.189 2.449 16.566 1.00 90.50 84 CYS A O 1
ATOM 672 N N . GLU A 1 85 ? -10.686 2.689 14.395 1.00 89.50 85 GLU A N 1
ATOM 673 C CA . GLU A 1 85 ? -11.846 3.563 14.629 1.00 89.50 85 GLU A CA 1
ATOM 674 C C . GLU A 1 85 ? -12.938 2.876 15.465 1.00 89.50 85 GLU A C 1
ATOM 676 O O . GLU A 1 85 ? -13.611 3.504 16.286 1.00 89.50 85 GLU A O 1
ATOM 681 N N . THR A 1 86 ? -13.122 1.571 15.271 1.00 87.94 86 THR A N 1
ATOM 682 C CA . THR A 1 86 ? -14.087 0.768 16.030 1.00 87.94 86 THR A CA 1
ATOM 683 C C . THR A 1 86 ? -13.673 0.669 17.499 1.00 87.94 86 THR A C 1
ATOM 685 O O . THR A 1 86 ? -14.506 0.880 18.382 1.00 87.94 86 THR A O 1
ATOM 688 N N . ILE A 1 87 ? -12.388 0.433 17.773 1.00 89.44 87 ILE A N 1
ATOM 689 C CA . ILE A 1 87 ? -11.836 0.424 19.134 1.00 89.44 87 ILE A CA 1
ATOM 690 C C . ILE A 1 87 ? -11.984 1.800 19.792 1.00 89.44 87 ILE A C 1
ATOM 692 O O . ILE A 1 87 ? -12.447 1.873 20.930 1.00 89.44 87 ILE A O 1
ATOM 696 N N . ASP A 1 88 ? -11.680 2.888 19.082 1.00 90.50 88 ASP A N 1
ATOM 697 C CA . ASP A 1 88 ? -11.836 4.248 19.617 1.00 90.50 88 ASP A CA 1
ATOM 698 C C . ASP A 1 88 ? -13.290 4.546 20.003 1.00 90.50 88 ASP A C 1
ATOM 700 O O . ASP A 1 88 ? -13.571 5.134 21.052 1.00 90.50 88 ASP A O 1
ATOM 704 N N . ARG A 1 89 ? -14.251 4.101 19.187 1.00 87.88 89 ARG A N 1
ATOM 705 C CA . ARG A 1 89 ? -15.680 4.225 19.506 1.00 87.88 89 ARG A CA 1
ATOM 706 C C . ARG A 1 89 ? -16.068 3.403 20.732 1.00 87.88 89 ARG A C 1
ATOM 708 O O . ARG A 1 89 ? -16.839 3.898 21.555 1.00 87.88 89 ARG A O 1
ATOM 715 N N . LEU A 1 90 ? -15.531 2.191 20.866 1.00 87.94 90 LEU A N 1
ATOM 716 C CA . LEU A 1 90 ? -15.766 1.347 22.035 1.00 87.94 90 LEU A CA 1
ATOM 717 C C . LEU A 1 90 ? -15.189 1.982 23.307 1.00 87.94 90 LEU A C 1
ATOM 719 O O . LEU A 1 90 ? -15.857 2.004 24.339 1.00 87.94 90 LEU A O 1
ATOM 723 N N . ALA A 1 91 ? -13.994 2.570 23.221 1.00 88.06 91 ALA A N 1
ATOM 724 C CA . ALA A 1 91 ? -13.353 3.289 24.322 1.00 88.06 91 ALA A CA 1
ATOM 725 C C . ALA A 1 91 ? -14.146 4.535 24.759 1.00 88.06 91 ALA A C 1
ATOM 727 O O . ALA A 1 91 ? -14.145 4.891 25.934 1.00 88.06 91 ALA A O 1
ATOM 728 N N . GLN A 1 92 ? -14.884 5.163 23.840 1.00 88.12 92 GLN A N 1
ATOM 729 C CA . GLN A 1 92 ? -15.827 6.249 24.143 1.00 88.12 92 GLN A CA 1
ATOM 730 C C . GLN A 1 92 ? -17.145 5.760 24.777 1.00 88.12 92 GLN A C 1
ATOM 732 O O . GLN A 1 92 ? -18.061 6.559 24.968 1.00 88.12 92 GLN A O 1
ATOM 737 N N . GLY A 1 93 ? -17.279 4.462 25.069 1.00 82.94 93 GLY A N 1
ATOM 738 C CA . GLY A 1 93 ? -18.476 3.874 25.672 1.00 82.94 93 GLY A CA 1
ATOM 739 C C . GLY A 1 93 ? -19.656 3.730 24.709 1.00 82.94 93 GLY A C 1
ATOM 740 O O . GLY A 1 93 ? -20.782 3.509 25.155 1.00 82.94 93 GLY A O 1
ATOM 741 N N . LYS A 1 94 ? -19.429 3.864 23.395 1.00 82.75 94 LYS A N 1
ATOM 742 C CA . LYS A 1 94 ? -20.482 3.712 22.384 1.00 82.75 94 LYS A CA 1
ATOM 743 C C . LYS A 1 94 ? -20.665 2.238 22.037 1.00 82.75 94 LYS A C 1
ATOM 745 O O . LYS A 1 94 ? -19.716 1.575 21.626 1.00 82.75 94 LYS A O 1
ATOM 750 N N . LYS A 1 95 ? -21.912 1.766 22.100 1.00 77.94 95 LYS A N 1
ATOM 751 C CA . LYS A 1 95 ? -22.318 0.446 21.604 1.00 77.94 95 LYS A CA 1
ATOM 752 C C . LYS A 1 95 ? -21.984 0.295 20.120 1.00 77.94 95 LYS A C 1
ATOM 754 O O . LYS A 1 95 ? -22.416 1.110 19.297 1.00 77.94 95 LYS A O 1
ATOM 759 N N . LEU A 1 96 ? -21.259 -0.763 19.773 1.00 77.44 96 LEU A N 1
ATOM 760 C CA . LEU A 1 96 ? -21.006 -1.141 18.385 1.00 77.44 96 LEU A CA 1
ATOM 761 C C . LEU A 1 96 ? -22.041 -2.174 17.926 1.00 77.44 96 LEU A C 1
ATOM 763 O O . LEU A 1 96 ? -22.481 -3.009 18.716 1.00 77.44 96 LEU A O 1
ATOM 767 N N . VAL A 1 97 ? -22.449 -2.087 16.658 1.00 67.12 97 VAL A N 1
ATOM 768 C CA . VAL A 1 97 ? -23.475 -2.965 16.063 1.00 67.12 97 VAL A CA 1
ATOM 769 C C . VAL A 1 97 ? -22.847 -4.059 15.194 1.00 67.12 97 VAL A C 1
ATOM 771 O O . VAL A 1 97 ? -23.405 -5.147 15.131 1.00 67.12 97 VAL A O 1
ATOM 774 N N . ASP A 1 98 ? -21.689 -3.809 14.569 1.00 66.94 98 ASP A N 1
ATOM 775 C CA . ASP A 1 98 ? -20.972 -4.815 13.772 1.00 66.94 98 ASP A CA 1
ATOM 776 C C . ASP A 1 98 ? -19.488 -4.439 13.574 1.00 66.94 98 ASP A C 1
ATOM 778 O O . ASP A 1 98 ? -19.168 -3.253 13.423 1.00 66.94 98 ASP A O 1
ATOM 782 N N . CYS A 1 99 ? -18.596 -5.436 13.549 1.00 72.88 99 CYS A N 1
ATOM 783 C CA . CYS A 1 99 ? -17.193 -5.272 13.154 1.00 72.88 99 CYS A CA 1
ATOM 784 C C . CYS A 1 99 ? -17.039 -5.567 11.660 1.00 72.88 99 CYS A C 1
ATOM 786 O O . CYS A 1 99 ? -17.307 -6.674 11.185 1.00 72.88 99 CYS A O 1
ATOM 788 N N . LEU A 1 100 ? -16.566 -4.573 10.907 1.00 67.19 100 LEU A N 1
ATOM 789 C CA . LEU A 1 100 ? -16.375 -4.652 9.460 1.00 67.19 100 LEU A CA 1
ATOM 790 C C . LEU A 1 100 ? -15.323 -5.726 9.121 1.00 67.19 100 LEU A C 1
ATOM 792 O O . LEU A 1 100 ? -14.125 -5.481 9.198 1.00 67.19 100 LEU A O 1
ATOM 796 N N . GLY A 1 101 ? -15.773 -6.927 8.741 1.00 67.81 101 GLY A N 1
ATOM 797 C CA . GLY A 1 101 ? -14.884 -8.048 8.407 1.00 67.81 101 GLY A CA 1
ATOM 798 C C . GLY A 1 101 ? -15.098 -9.330 9.207 1.00 67.81 101 GLY A C 1
ATOM 799 O O . GLY A 1 101 ? -14.327 -10.263 9.026 1.00 67.81 101 GLY A O 1
ATOM 800 N N . GLN A 1 102 ? -16.155 -9.438 10.016 1.00 67.69 102 GLN A N 1
ATOM 801 C CA . GLN A 1 102 ? -16.447 -10.636 10.823 1.00 67.69 102 GLN A CA 1
ATOM 802 C C . GLN A 1 102 ? -16.516 -11.954 10.015 1.00 67.69 102 GLN A C 1
ATOM 804 O O . GLN A 1 102 ? -16.206 -13.024 10.533 1.00 67.69 102 GLN A O 1
ATOM 809 N N . LYS A 1 103 ? -16.884 -11.873 8.725 1.00 75.25 103 LYS A N 1
ATOM 810 C CA . LYS A 1 103 ? -16.934 -13.007 7.780 1.00 75.25 103 LYS A CA 1
ATOM 811 C C . LYS A 1 103 ? -15.619 -13.265 7.025 1.00 75.25 103 LYS A C 1
ATOM 813 O O . LYS A 1 103 ? -15.595 -14.140 6.161 1.00 75.25 103 LYS A O 1
ATOM 818 N N . ARG A 1 104 ? -14.551 -12.498 7.276 1.00 80.44 104 ARG A N 1
ATOM 819 C CA . ARG A 1 104 ? -13.228 -12.779 6.695 1.00 80.44 104 ARG A CA 1
ATOM 820 C C . ARG A 1 104 ? -12.627 -14.005 7.381 1.00 80.44 104 ARG A C 1
ATOM 822 O O . ARG A 1 104 ? -12.784 -14.181 8.582 1.00 80.44 104 ARG A O 1
ATOM 829 N N . GLY A 1 105 ? -11.952 -14.841 6.597 1.00 85.06 105 GLY A N 1
ATOM 830 C CA . GLY A 1 105 ? -11.266 -16.049 7.070 1.00 85.06 105 GLY A CA 1
ATOM 831 C C . GLY A 1 105 ? -9.761 -15.867 7.266 1.00 85.06 105 GLY A C 1
ATOM 832 O O . GLY A 1 105 ? -9.039 -16.855 7.241 1.00 85.06 105 GLY A O 1
ATOM 833 N N . ASP A 1 106 ? -9.292 -14.625 7.367 1.00 89.69 106 ASP A N 1
ATOM 834 C CA . ASP A 1 106 ? -7.895 -14.270 7.617 1.00 89.69 106 ASP A CA 1
ATOM 835 C C . ASP A 1 106 ? -7.723 -13.686 9.030 1.00 89.69 106 ASP A C 1
ATOM 837 O O . ASP A 1 106 ? -8.690 -13.542 9.786 1.00 89.69 106 ASP A O 1
ATOM 841 N N . GLU A 1 107 ? -6.492 -13.325 9.383 1.00 90.12 107 GLU A N 1
ATOM 842 C CA . GLU A 1 107 ? -6.122 -12.800 10.701 1.00 90.12 107 GLU A CA 1
ATOM 843 C C . GLU A 1 107 ? -6.898 -11.517 11.049 1.00 90.12 107 GLU A C 1
ATOM 845 O O . GLU A 1 107 ? -7.210 -11.255 12.210 1.00 90.12 107 GLU A O 1
ATOM 850 N N . ILE A 1 108 ? -7.271 -10.722 10.038 1.00 90.06 108 ILE A N 1
ATOM 851 C CA . ILE A 1 108 ? -8.093 -9.518 10.220 1.00 90.06 108 ILE A CA 1
ATOM 852 C C . ILE A 1 108 ? -9.513 -9.897 10.665 1.00 90.06 108 ILE A C 1
ATOM 854 O O . ILE A 1 108 ? -10.092 -9.234 11.529 1.00 90.06 108 ILE A O 1
ATOM 858 N N . GLY A 1 109 ? -10.068 -10.974 10.107 1.00 89.69 109 GLY A N 1
ATOM 859 C CA . GLY A 1 109 ? -11.353 -11.528 10.529 1.00 89.69 109 GLY A CA 1
ATOM 860 C C . GLY A 1 109 ? -11.336 -12.037 11.970 1.00 89.69 109 GLY A C 1
ATOM 861 O O . GLY A 1 109 ? -12.259 -11.735 12.729 1.00 89.69 109 GLY A O 1
ATOM 862 N N . GLU A 1 110 ? -10.272 -12.735 12.374 1.00 90.75 110 GLU A N 1
ATOM 863 C CA . GLU A 1 110 ? -10.100 -13.234 13.746 1.00 90.75 110 GLU A CA 1
ATOM 864 C C . GLU A 1 110 ? -10.065 -12.085 14.768 1.00 90.75 110 GLU A C 1
ATOM 866 O O . GLU A 1 110 ? -10.777 -12.115 15.777 1.00 90.75 110 GLU A O 1
ATOM 871 N N . ILE A 1 111 ? -9.333 -11.009 14.458 1.00 90.62 111 ILE A N 1
ATOM 872 C CA . ILE A 1 111 ? -9.310 -9.795 15.287 1.00 90.62 111 ILE A CA 1
ATOM 873 C C . ILE A 1 111 ? -10.714 -9.183 15.398 1.00 90.62 111 ILE A C 1
ATOM 875 O O . ILE A 1 111 ? -11.139 -8.799 16.491 1.00 90.62 111 ILE A O 1
ATOM 879 N N . CYS A 1 112 ? -11.464 -9.118 14.294 1.00 89.62 112 CYS A N 1
ATOM 880 C CA . CYS A 1 112 ? -12.827 -8.587 14.311 1.00 89.62 112 CYS A CA 1
ATOM 881 C C . CYS A 1 112 ? -13.780 -9.412 15.191 1.00 89.62 112 CYS A C 1
ATOM 883 O O . CYS A 1 112 ? -14.639 -8.850 15.874 1.00 89.62 112 CYS A O 1
ATOM 885 N N . GLN A 1 113 ? -13.638 -10.739 15.194 1.00 89.31 113 GLN A N 1
ATOM 886 C CA . GLN A 1 113 ? -14.434 -11.621 16.052 1.00 89.31 113 GLN A CA 1
ATOM 887 C C . GLN A 1 113 ? -14.113 -11.396 17.533 1.00 89.31 113 GLN A C 1
ATOM 889 O O . GLN A 1 113 ? -15.030 -11.251 18.344 1.00 89.31 113 GLN A O 1
ATOM 894 N N . ALA A 1 114 ? -12.830 -11.281 17.887 1.00 90.06 114 ALA A N 1
ATOM 895 C CA . ALA A 1 114 ? -12.420 -10.957 19.252 1.00 90.06 114 ALA A CA 1
ATOM 896 C C . ALA A 1 114 ? -12.964 -9.591 19.708 1.00 90.06 114 ALA A C 1
ATOM 898 O O . ALA A 1 114 ? -13.441 -9.449 20.838 1.00 90.06 114 ALA A O 1
ATOM 899 N N . LEU A 1 115 ? -12.955 -8.595 18.817 1.00 90.38 115 LEU A N 1
ATOM 900 C CA . LEU A 1 115 ? -13.491 -7.267 19.108 1.00 90.38 115 LEU A CA 1
ATOM 901 C C . LEU A 1 115 ? -15.010 -7.287 19.345 1.00 90.38 115 LEU A C 1
ATOM 903 O O . LEU A 1 115 ? -15.502 -6.551 20.201 1.00 90.38 115 LEU A O 1
ATOM 907 N N . GLN A 1 116 ? -15.748 -8.153 18.645 1.00 89.19 116 GLN A N 1
ATOM 908 C CA . GLN A 1 116 ? -17.179 -8.342 18.890 1.00 89.19 116 GLN A CA 1
ATOM 909 C C . GLN A 1 116 ? -17.438 -8.875 20.303 1.00 89.19 116 GLN A C 1
ATOM 911 O O . GLN A 1 116 ? -18.258 -8.313 21.026 1.00 89.19 116 GLN A O 1
ATOM 916 N N . VAL A 1 117 ? -16.694 -9.904 20.721 1.00 89.44 117 VAL A N 1
ATOM 917 C CA . VAL A 1 117 ? -16.797 -10.456 22.081 1.00 89.44 117 VAL A CA 1
ATOM 918 C C . VAL A 1 117 ? -16.486 -9.378 23.122 1.00 89.44 117 VAL A C 1
ATOM 920 O O . VAL A 1 117 ? -17.186 -9.268 24.128 1.00 89.44 117 VAL A O 1
ATOM 923 N N . LEU A 1 118 ? -15.482 -8.531 22.873 1.00 89.31 118 LEU A N 1
ATOM 924 C CA . LEU A 1 118 ? -15.152 -7.419 23.766 1.00 89.31 118 LEU A CA 1
ATOM 925 C C . LEU A 1 118 ? -16.287 -6.389 23.863 1.00 89.31 118 LEU A C 1
ATOM 927 O O . LEU A 1 118 ? -16.602 -5.922 24.957 1.00 89.31 118 LEU A O 1
ATOM 931 N N . ASN A 1 119 ? -16.916 -6.040 22.741 1.00 89.62 119 ASN A N 1
ATOM 932 C CA . ASN A 1 119 ? -18.074 -5.148 22.732 1.00 89.62 119 ASN A CA 1
ATOM 933 C C . ASN A 1 119 ? -19.239 -5.737 23.540 1.00 89.62 119 ASN A C 1
ATOM 935 O O . ASN A 1 119 ? -19.820 -5.034 24.365 1.00 89.62 119 ASN A O 1
ATOM 939 N N . ASP A 1 120 ? -19.527 -7.029 23.384 1.00 89.56 120 ASP A N 1
ATOM 940 C CA . ASP A 1 120 ? -20.590 -7.706 24.134 1.00 89.56 120 ASP A CA 1
ATOM 941 C C . ASP A 1 120 ? -20.313 -7.701 25.648 1.00 89.56 120 ASP A C 1
ATOM 943 O O . ASP A 1 120 ? -21.217 -7.443 26.451 1.00 89.56 120 ASP A O 1
ATOM 947 N N . VAL A 1 121 ? -19.053 -7.905 26.051 1.00 90.44 121 VAL A N 1
ATOM 948 C CA . VAL A 1 121 ? -18.626 -7.802 27.458 1.00 90.44 121 VAL A CA 1
ATOM 949 C C . VAL A 1 121 ? -18.811 -6.379 27.988 1.00 90.44 121 VAL A C 1
ATOM 951 O O . VAL A 1 121 ? -19.356 -6.205 29.081 1.00 90.44 121 VAL A O 1
ATOM 954 N N . THR A 1 122 ? -18.414 -5.358 27.226 1.00 88.56 122 THR A N 1
ATOM 955 C CA . THR A 1 122 ? -18.595 -3.949 27.610 1.00 88.56 122 THR A CA 1
ATOM 956 C C . THR A 1 122 ? -20.069 -3.592 27.779 1.00 88.56 122 THR A C 1
ATOM 958 O O . THR A 1 122 ? -20.432 -2.940 28.756 1.00 88.56 122 THR A O 1
ATOM 961 N N . LEU A 1 123 ? -20.933 -4.061 26.879 1.00 89.25 123 LEU A N 1
ATOM 962 C CA . LEU A 1 123 ? -22.372 -3.814 26.951 1.00 89.25 123 LEU A CA 1
ATOM 963 C C . LEU A 1 123 ? -23.019 -4.478 28.153 1.00 89.25 123 LEU A C 1
ATOM 965 O O . LEU A 1 123 ? -23.812 -3.854 28.854 1.00 89.25 123 LEU A O 1
ATOM 969 N N . LYS A 1 124 ? -22.660 -5.737 28.41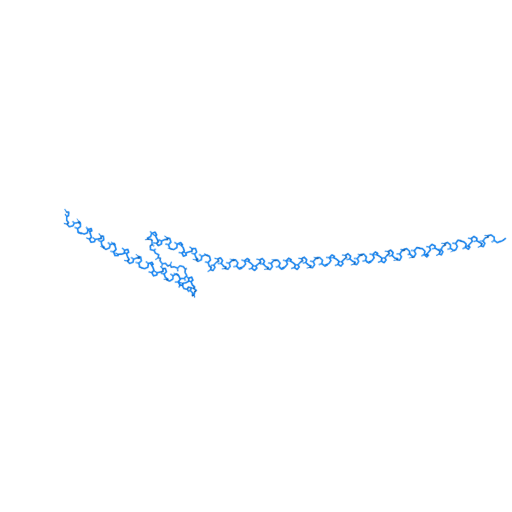0 1.00 90.44 124 LYS A N 1
ATOM 970 C CA . LYS A 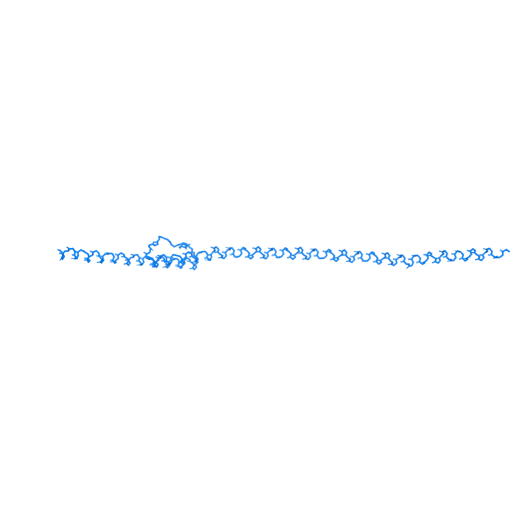1 124 ? -23.148 -6.445 29.589 1.00 90.44 124 LYS A CA 1
ATOM 971 C C . LYS A 1 124 ? -22.707 -5.733 30.866 1.00 90.44 124 LYS A C 1
ATOM 973 O O . LYS A 1 124 ? -23.494 -5.611 31.794 1.00 90.44 124 LYS A O 1
ATOM 978 N N . LYS A 1 125 ? -21.471 -5.226 30.896 1.00 90.38 125 LYS A N 1
ATOM 979 C CA . LYS A 1 125 ? -20.954 -4.453 32.028 1.00 90.38 125 LYS A CA 1
ATOM 980 C C . LYS A 1 125 ? -21.720 -3.140 32.231 1.00 90.38 125 LYS A C 1
ATOM 982 O O . LYS A 1 125 ? -22.003 -2.798 33.370 1.00 90.38 125 LYS A O 1
ATOM 987 N N . GLN A 1 126 ? -22.065 -2.428 31.156 1.00 89.12 126 GLN A N 1
ATOM 988 C CA . GLN A 1 126 ? -22.888 -1.214 31.237 1.00 89.12 126 GLN A CA 1
ATOM 989 C C . GLN A 1 126 ? -24.280 -1.508 31.809 1.00 89.12 126 GLN A C 1
ATOM 991 O O . GLN A 1 126 ? -24.680 -0.842 32.753 1.00 89.12 126 GLN A O 1
ATOM 996 N N . ALA A 1 127 ? -24.957 -2.549 31.316 1.00 89.19 127 ALA A N 1
ATOM 997 C CA . ALA A 1 127 ? -26.284 -2.924 31.808 1.00 89.19 127 ALA A CA 1
ATOM 998 C C . ALA A 1 127 ? -26.292 -3.225 33.319 1.00 89.19 127 ALA A C 1
ATOM 1000 O O . ALA A 1 127 ? -27.179 -2.768 34.028 1.00 89.19 127 ALA A O 1
ATOM 1001 N N . LEU A 1 128 ? -25.267 -3.925 33.820 1.00 92.75 128 LEU A N 1
ATOM 1002 C CA . LEU A 1 128 ? -25.135 -4.208 35.254 1.00 92.75 128 LEU A CA 1
ATOM 1003 C C . LEU A 1 128 ? -24.958 -2.931 36.096 1.00 92.75 128 LEU A C 1
ATOM 1005 O O . LEU A 1 128 ? -25.521 -2.835 37.180 1.00 92.75 128 LEU A O 1
ATOM 1009 N N . TYR A 1 129 ? -24.198 -1.942 35.611 1.00 90.25 129 TYR A N 1
ATOM 1010 C CA . TYR A 1 129 ? -24.043 -0.666 36.323 1.00 90.25 129 TYR A CA 1
ATOM 1011 C C . TYR A 1 129 ? -25.323 0.168 36.332 1.00 90.25 129 TYR A C 1
ATOM 1013 O O . TYR A 1 129 ? -25.595 0.847 37.322 1.00 90.25 129 TYR A O 1
ATOM 1021 N N . ASP A 1 130 ? -26.087 0.134 35.241 1.00 90.62 130 ASP A N 1
ATOM 1022 C CA . ASP A 1 130 ? -27.363 0.841 35.157 1.00 90.62 130 ASP A CA 1
ATOM 1023 C C . ASP A 1 130 ? -28.374 0.243 36.156 1.00 90.62 130 ASP A C 1
ATOM 1025 O O . ASP A 1 130 ? -29.035 0.995 36.872 1.00 90.62 130 ASP A O 1
ATOM 1029 N N . GLU A 1 131 ? -28.414 -1.090 36.298 1.00 92.44 131 GLU A N 1
ATOM 1030 C CA . GLU A 1 131 ? -29.224 -1.787 37.313 1.00 92.44 131 GLU A CA 1
ATOM 1031 C C . GLU A 1 131 ? -28.821 -1.392 38.750 1.00 92.44 131 GLU A C 1
ATOM 1033 O O . GLU A 1 131 ? -29.678 -1.003 39.546 1.00 92.44 131 GLU A O 1
ATOM 1038 N N . GLU A 1 132 ? -27.521 -1.403 39.082 1.00 92.88 132 GLU A N 1
ATOM 1039 C CA . GLU A 1 132 ? -27.029 -0.979 40.408 1.00 92.88 132 GLU A CA 1
ATOM 1040 C C . GLU A 1 132 ? -27.399 0.484 40.726 1.00 92.88 132 GLU A C 1
ATOM 1042 O O . GLU A 1 132 ? -27.759 0.824 41.859 1.00 92.88 132 GLU A O 1
ATOM 1047 N N . LEU A 1 133 ? -27.330 1.373 39.729 1.00 91.94 133 LEU A N 1
ATOM 1048 C CA . LEU A 1 133 ? -27.714 2.778 39.878 1.00 91.94 133 LEU A CA 1
ATOM 1049 C C . LEU A 1 133 ? -29.216 2.943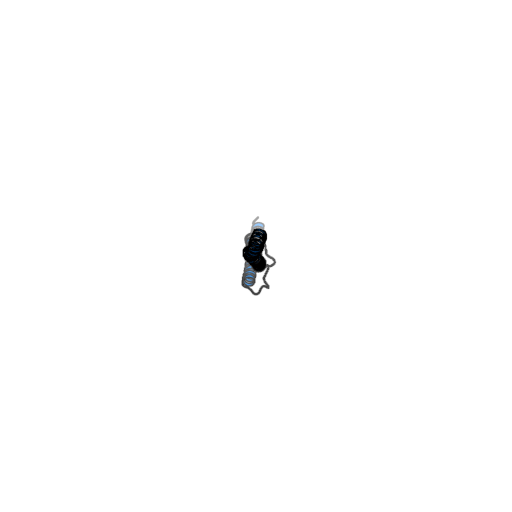 40.127 1.00 91.94 133 LEU A C 1
ATOM 1051 O O . LEU A 1 133 ? -29.600 3.778 40.953 1.00 91.94 133 LEU A O 1
ATOM 1055 N N . GLU A 1 134 ? -30.058 2.167 39.446 1.00 90.75 134 GLU A N 1
ATOM 1056 C CA . GLU A 1 134 ? -31.507 2.171 39.665 1.00 90.75 134 GLU A CA 1
ATOM 1057 C C . GLU A 1 134 ? -31.868 1.692 41.077 1.00 90.75 134 GLU A C 1
ATOM 1059 O O . GLU A 1 134 ? -32.692 2.327 41.743 1.00 90.75 134 GLU A O 1
ATOM 1064 N N . GLU A 1 135 ? -31.208 0.646 41.582 1.00 90.62 135 GLU A N 1
ATOM 1065 C CA . GLU A 1 135 ? -31.406 0.158 42.954 1.00 90.62 135 GLU A CA 1
ATOM 1066 C C . GLU A 1 135 ? -31.010 1.208 44.002 1.00 90.62 135 GLU A C 1
ATOM 1068 O O . GLU A 1 135 ? -31.773 1.490 44.935 1.00 90.62 135 GLU A O 1
ATOM 1073 N N . LEU A 1 136 ? -29.851 1.854 43.826 1.00 89.88 136 LEU A N 1
ATOM 1074 C CA . LEU A 1 136 ? -29.406 2.936 44.709 1.00 89.88 136 LEU A CA 1
ATOM 1075 C C . LEU A 1 136 ? -30.360 4.139 44.665 1.00 89.88 136 LEU A C 1
ATOM 1077 O O . LEU A 1 136 ? -30.650 4.742 45.703 1.00 89.88 136 LEU A O 1
ATOM 1081 N N . GLN A 1 137 ? -30.885 4.487 43.487 1.00 89.75 137 GLN A N 1
ATOM 1082 C CA . GLN A 1 137 ? -31.871 5.560 43.342 1.00 89.75 137 GLN A CA 1
ATOM 1083 C C . GLN A 1 137 ? -33.222 5.204 43.968 1.00 89.75 137 GLN A C 1
ATOM 1085 O O . GLN A 1 137 ? -33.856 6.077 44.572 1.00 89.75 137 GLN A O 1
ATOM 1090 N N . ALA A 1 138 ? -33.662 3.949 43.858 1.00 88.25 138 ALA A N 1
ATOM 1091 C CA . ALA A 1 138 ? -34.874 3.461 44.507 1.00 88.25 138 ALA A 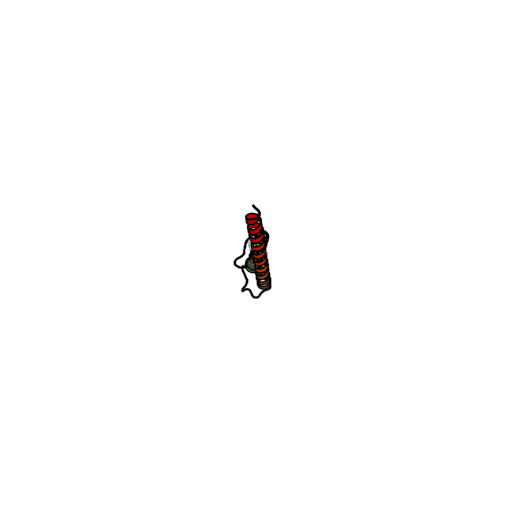CA 1
ATOM 1092 C C . ALA A 1 138 ? -34.742 3.529 46.035 1.00 88.25 138 ALA A C 1
ATOM 1094 O O . ALA A 1 138 ? -35.640 4.049 46.702 1.00 88.25 138 ALA A O 1
ATOM 1095 N N . LEU A 1 139 ? -33.594 3.114 46.581 1.00 89.38 139 LEU A N 1
ATOM 1096 C CA . LEU A 1 139 ? -33.293 3.238 48.009 1.00 89.38 139 LEU A CA 1
ATOM 1097 C C . LEU A 1 139 ? -33.281 4.709 48.458 1.00 89.38 139 LEU A C 1
ATOM 1099 O O . LEU A 1 139 ? -33.902 5.065 49.461 1.00 89.38 139 LEU A O 1
ATOM 1103 N N . HIS A 1 140 ? -32.628 5.586 47.688 1.00 88.94 140 HIS A N 1
ATOM 1104 C CA . HIS A 1 140 ? -32.577 7.022 47.981 1.00 88.94 140 HIS A CA 1
ATOM 1105 C C . HIS A 1 140 ? -33.961 7.684 47.942 1.00 88.94 140 HIS A C 1
ATOM 1107 O O . HIS A 1 140 ? -34.236 8.582 48.735 1.00 88.94 140 HIS A O 1
ATOM 1113 N N . ARG A 1 141 ? -34.856 7.234 47.053 1.00 89.88 141 ARG A N 1
ATOM 1114 C CA . ARG A 1 141 ? -36.260 7.680 47.020 1.00 89.88 141 ARG A CA 1
ATOM 1115 C C . ARG A 1 141 ? -37.063 7.243 48.241 1.00 89.88 141 ARG A C 1
ATOM 1117 O O . ARG A 1 141 ? -37.967 7.970 48.619 1.00 89.88 141 ARG A O 1
ATOM 1124 N N . ILE A 1 142 ? -36.772 6.078 48.818 1.00 89.38 142 ILE A N 1
ATOM 1125 C CA . ILE A 1 142 ? -37.482 5.559 50.000 1.00 89.38 142 ILE A CA 1
ATOM 1126 C C . ILE A 1 142 ? -37.036 6.285 51.281 1.00 89.38 142 ILE A C 1
ATOM 1128 O O . ILE A 1 142 ? -37.839 6.472 52.190 1.00 89.38 142 ILE A O 1
ATOM 1132 N N . CYS A 1 143 ? -35.768 6.702 51.363 1.00 80.94 143 CYS A N 1
ATOM 1133 C CA . CYS A 1 143 ? -35.209 7.380 52.541 1.00 80.94 143 CYS A CA 1
ATOM 1134 C C . CYS A 1 143 ? -35.463 8.902 52.604 1.00 80.94 143 CYS A C 1
ATOM 1136 O O . CYS A 1 143 ? -35.066 9.529 53.589 1.00 80.94 143 CYS A O 1
ATOM 1138 N N . ARG A 1 144 ? -36.074 9.499 51.576 1.00 68.19 144 ARG A N 1
ATOM 1139 C CA . ARG A 1 144 ? -36.437 10.923 51.511 1.00 68.19 144 ARG A CA 1
ATOM 1140 C C . ARG A 1 144 ? -37.940 11.097 51.687 1.00 68.19 144 ARG A C 1
ATOM 1142 O O . ARG A 1 144 ? -38.312 12.054 52.398 1.00 68.19 144 ARG A O 1
#

Radius of gyration: 47.63 Å; chains: 1; bounding box: 96×35×141 Å

pLDDT: mean 84.47, std 10.84, range [53.78, 98.0]

Secondary structure (DSSP, 8-state):
--HHHHHHHHHHHHHHHHHHHHHHHHHHHHHHHHHHHHHHHHHHHHHHHHHHHHHHHHHHHHHHHHHHHHHHIIIIIHHHHHHHHHHHHHHTTPPP---TTTT--SHHHHHHHHHHHHHHHHHHHHHHHHHHHHHHHHHHHH--

Organism: NCBI:txid1456591

Foldseek 3Di:
DPPVVVVVVVVVVVVVVVVVVCCVPVVVVVVVVVVVVVVVVVVVVVVVVVVVVVVVVVVVVVVVVVVVVVCCCVVPVVLVVQLVVLVVCVVVVHQDDARDQCVPPDPSNVSRVVVVVVSVVSVVVVVVVVVVVVVVVVVVVVVD